Protein AF-A0AB94IGM5-F1 (afdb_monomer_lite)

Foldseek 3Di:
DDPVVVLVVVLVVVVVVVVVVCVVVVAPAWEFEDAPPDDCVVVNVVSCVVVVHHYDHDHPDDDDPPDRPRDTDRPPDD

InterPro domains:
  IPR002525 Transposase IS110-like, N-terminal [PF01548] (16-65)

Secondary structure (DSSP, 8-state):
--HHHHHHHHHHHHHHHHHHHHHHHT-S--EEEE---SSSHHHHHHHHHHTT-EEEE----SS---TT----------

Organism: NCBI:txid1131730

Sequence (78 aa):
MNTKKLILEKILYCEEWLKKLMNQNKMEKVIVGMEPTGHYWLNLAHFLKEQNIKFVVVNPIGSRSLKFQLVILDQILS

pLDDT: mean 70.71, std 15.84, range [31.73, 88.31]

Radius of gyration: 13.62 Å; chains: 1; bounding box: 40×23×31 Å

Structure (mmCIF, N/CA/C/O backbone):
data_AF-A0AB94IGM5-F1
#
_entry.id   AF-A0AB94IGM5-F1
#
loop_
_atom_site.group_PDB
_atom_site.id
_atom_site.type_symbol
_atom_site.label_atom_id
_atom_site.label_alt_id
_atom_site.label_comp_id
_atom_site.label_asym_id
_atom_site.label_entity_id
_atom_site.label_seq_id
_atom_site.pdbx_PDB_ins_code
_atom_site.Cartn_x
_atom_site.Cartn_y
_atom_site.Cartn_z
_atom_site.occupancy
_atom_site.B_iso_or_equiv
_atom_site.auth_seq_id
_atom_site.auth_comp_id
_atom_site.auth_asym_id
_atom_site.auth_atom_id
_atom_site.pdbx_PDB_model_num
ATOM 1 N N . MET A 1 1 ? 19.777 15.393 -0.723 1.00 55.84 1 MET A N 1
ATOM 2 C CA . MET A 1 1 ? 18.556 14.788 -0.142 1.00 55.84 1 MET A CA 1
ATOM 3 C C . MET A 1 1 ? 18.493 13.336 -0.599 1.00 55.84 1 MET A C 1
ATOM 5 O O . MET A 1 1 ? 18.535 13.105 -1.797 1.00 55.84 1 MET A O 1
ATOM 9 N N . ASN A 1 2 ? 18.519 12.365 0.320 1.00 77.50 2 ASN A N 1
ATOM 10 C CA . ASN A 1 2 ? 18.653 10.944 -0.030 1.00 77.50 2 ASN A CA 1
ATOM 11 C C . ASN A 1 2 ? 17.379 10.399 -0.691 1.00 77.50 2 ASN A C 1
ATOM 13 O O . ASN A 1 2 ? 16.287 10.587 -0.161 1.00 77.50 2 ASN A O 1
ATOM 17 N N . THR A 1 3 ? 17.522 9.647 -1.786 1.00 67.69 3 THR A N 1
ATOM 18 C CA . THR A 1 3 ? 16.417 9.011 -2.533 1.00 67.69 3 THR A CA 1
ATOM 19 C C . THR A 1 3 ? 15.492 8.184 -1.635 1.00 67.69 3 THR A C 1
ATOM 21 O O . THR A 1 3 ? 14.280 8.192 -1.822 1.00 67.69 3 THR A O 1
ATOM 24 N N . LYS A 1 4 ? 16.044 7.536 -0.599 1.00 73.56 4 LYS A N 1
ATOM 25 C CA . LYS A 1 4 ? 15.270 6.798 0.413 1.00 73.56 4 LYS A CA 1
ATOM 26 C C . LYS A 1 4 ? 14.288 7.691 1.183 1.00 73.56 4 LYS A C 1
ATOM 28 O O . LYS A 1 4 ? 13.153 7.288 1.394 1.00 73.56 4 LYS A O 1
ATOM 33 N N . LYS A 1 5 ? 14.699 8.908 1.556 1.00 78.75 5 LYS A N 1
ATOM 34 C CA . LYS A 1 5 ? 13.853 9.859 2.295 1.00 78.75 5 LYS A CA 1
ATOM 35 C C . LYS A 1 5 ? 12.658 10.306 1.449 1.00 78.75 5 LYS A C 1
ATOM 37 O O . LYS A 1 5 ? 11.532 10.269 1.922 1.00 78.75 5 LYS A O 1
ATOM 42 N N . LEU A 1 6 ? 12.903 10.622 0.176 1.00 75.00 6 LEU A N 1
ATOM 43 C CA . LEU A 1 6 ? 11.853 11.042 -0.755 1.00 75.00 6 LEU A CA 1
ATOM 44 C C . LEU A 1 6 ? 10.816 9.935 -1.013 1.00 75.00 6 LEU A C 1
ATOM 46 O O . LEU A 1 6 ? 9.634 10.218 -1.176 1.00 75.00 6 LEU A O 1
ATOM 50 N N . ILE A 1 7 ? 11.250 8.673 -1.068 1.00 74.06 7 ILE A N 1
ATOM 51 C CA . ILE A 1 7 ? 10.340 7.532 -1.242 1.00 74.06 7 ILE A CA 1
ATOM 52 C C . ILE A 1 7 ? 9.443 7.370 -0.009 1.00 74.06 7 ILE A C 1
ATOM 54 O O . ILE A 1 7 ? 8.238 7.209 -0.170 1.00 74.06 7 ILE A O 1
ATOM 58 N N . LEU A 1 8 ? 10.007 7.468 1.198 1.00 74.81 8 LEU A N 1
ATOM 59 C CA . LEU A 1 8 ? 9.237 7.382 2.443 1.00 74.81 8 LEU A CA 1
ATOM 60 C C . LEU A 1 8 ? 8.196 8.502 2.553 1.00 74.81 8 LEU A C 1
ATOM 62 O O . LEU A 1 8 ? 7.040 8.228 2.853 1.00 74.81 8 LEU A O 1
ATOM 66 N N . GLU A 1 9 ? 8.571 9.742 2.236 1.00 82.25 9 GLU A N 1
ATOM 67 C CA . GLU A 1 9 ? 7.639 10.881 2.237 1.00 82.25 9 GLU A CA 1
ATOM 68 C C . GLU A 1 9 ? 6.470 10.667 1.262 1.00 82.25 9 GLU A C 1
ATOM 70 O O . GLU A 1 9 ? 5.315 10.913 1.605 1.00 82.25 9 GLU A O 1
ATOM 75 N N . LYS A 1 10 ? 6.745 10.143 0.060 1.00 78.31 10 LYS A N 1
ATOM 76 C CA . LYS A 1 10 ? 5.700 9.829 -0.930 1.00 78.31 10 LYS A CA 1
ATOM 77 C C . LYS A 1 10 ? 4.773 8.698 -0.484 1.00 78.31 10 LYS A C 1
ATOM 79 O O . LYS A 1 10 ? 3.586 8.728 -0.796 1.00 78.31 10 LYS A O 1
ATOM 84 N N . ILE A 1 11 ? 5.316 7.705 0.212 1.00 78.31 11 ILE A N 1
ATOM 85 C CA . ILE A 1 11 ? 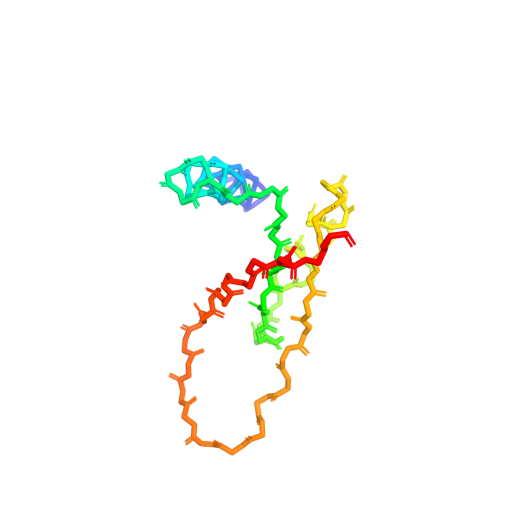4.561 6.572 0.747 1.00 78.31 11 ILE A CA 1
ATOM 86 C C . ILE A 1 11 ? 3.602 7.035 1.853 1.00 78.31 11 ILE A C 1
ATOM 88 O O . ILE A 1 11 ? 2.415 6.722 1.789 1.00 78.31 11 ILE A O 1
ATOM 92 N N . LEU A 1 12 ? 4.090 7.838 2.803 1.00 81.12 12 LEU A N 1
ATOM 93 C CA . LEU A 1 12 ? 3.273 8.389 3.890 1.00 81.12 12 LEU A CA 1
ATOM 94 C C . LEU A 1 12 ? 2.130 9.254 3.351 1.00 81.12 12 LEU A C 1
ATOM 96 O O . LEU A 1 12 ? 0.982 9.096 3.759 1.00 81.12 12 LEU A O 1
ATOM 100 N N . TYR A 1 13 ? 2.422 10.101 2.360 1.00 85.25 13 TYR A N 1
ATOM 101 C CA . TYR A 1 13 ? 1.399 10.903 1.693 1.00 85.25 13 TYR A CA 1
ATOM 102 C C . TYR A 1 13 ? 0.296 10.038 1.056 1.00 85.25 13 TYR A C 1
ATOM 104 O O . TYR A 1 13 ? -0.886 10.376 1.122 1.00 85.25 13 TYR A O 1
ATOM 112 N N . CYS A 1 14 ? 0.669 8.905 0.451 1.00 79.69 14 CYS A N 1
ATOM 113 C CA . CYS A 1 14 ? -0.284 7.970 -0.146 1.00 79.69 14 CYS A CA 1
ATOM 114 C C . CYS A 1 14 ? -1.226 7.373 0.913 1.00 79.69 14 CYS A C 1
ATOM 116 O O . CYS A 1 14 ? -2.432 7.292 0.692 1.00 79.69 14 CYS A O 1
ATOM 118 N N . GLU A 1 15 ? -0.695 7.009 2.081 1.00 82.38 15 GLU A N 1
ATOM 119 C CA . GLU A 1 15 ? -1.478 6.464 3.191 1.00 82.38 15 GLU A CA 1
ATOM 120 C C . GLU A 1 15 ? -2.493 7.475 3.745 1.00 82.38 15 GLU A C 1
ATOM 122 O O . GLU A 1 15 ? -3.672 7.151 3.908 1.00 82.38 15 GLU A O 1
ATOM 127 N N . GLU A 1 16 ? -2.059 8.712 4.001 1.00 88.31 16 GLU A N 1
ATOM 128 C CA . GLU A 1 16 ? -2.940 9.784 4.478 1.00 88.31 16 GLU A CA 1
ATOM 129 C C . GLU A 1 16 ? -4.057 10.079 3.475 1.00 88.31 16 GLU A C 1
ATOM 131 O O . GLU A 1 16 ? -5.227 10.222 3.847 1.00 88.31 16 GLU A O 1
ATOM 136 N N . TRP A 1 17 ? -3.705 10.126 2.189 1.00 85.25 17 TRP A N 1
ATOM 137 C CA .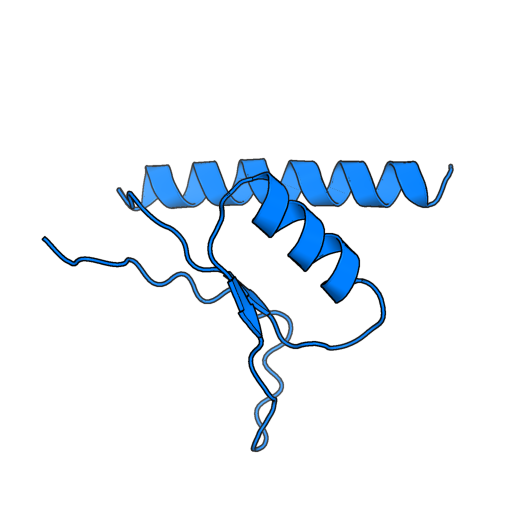 TRP A 1 17 ? -4.661 10.346 1.115 1.00 85.25 17 TRP A CA 1
ATOM 138 C C . TRP A 1 17 ? -5.688 9.207 1.016 1.00 85.25 17 TRP A C 1
ATOM 140 O O . TRP A 1 17 ? -6.888 9.482 0.927 1.00 85.25 17 TRP A O 1
ATOM 150 N N . LEU A 1 18 ? -5.252 7.945 1.122 1.00 82.38 18 LEU A N 1
ATOM 151 C CA . LEU A 1 18 ? -6.141 6.779 1.137 1.00 82.38 18 LEU A CA 1
ATOM 152 C C . LEU A 1 18 ? -7.113 6.823 2.321 1.00 82.38 18 LEU A C 1
ATOM 154 O O . LEU A 1 18 ? -8.320 6.690 2.122 1.00 82.38 18 LEU A O 1
ATOM 158 N N . LYS A 1 19 ? -6.618 7.078 3.540 1.00 84.56 19 LYS A N 1
ATOM 159 C CA . LYS A 1 19 ? -7.460 7.184 4.747 1.00 84.56 19 LYS A CA 1
ATOM 160 C C . LYS A 1 19 ? -8.504 8.287 4.617 1.00 84.56 19 LYS A C 1
ATOM 162 O O . LYS A 1 19 ? -9.673 8.082 4.949 1.00 84.56 19 LYS A O 1
ATOM 167 N N . LYS A 1 20 ? -8.097 9.456 4.111 1.00 87.25 20 LYS A N 1
ATOM 168 C CA . LYS A 1 20 ? -9.007 10.582 3.882 1.00 87.25 20 LYS A CA 1
ATOM 169 C C . LYS A 1 20 ? -10.119 10.198 2.912 1.00 87.25 20 LYS A C 1
ATOM 171 O O . LYS A 1 20 ? -11.283 10.481 3.187 1.00 87.25 20 LYS A O 1
ATOM 176 N N . LEU A 1 21 ? -9.768 9.543 1.810 1.00 83.62 21 LEU A N 1
ATOM 177 C CA . LEU A 1 21 ? -10.735 9.152 0.797 1.00 83.62 21 LEU A CA 1
ATOM 178 C C . LEU A 1 21 ? -11.688 8.061 1.305 1.00 83.62 21 LEU A C 1
ATOM 180 O O . LEU A 1 21 ? -12.894 8.180 1.089 1.00 83.62 21 LEU A O 1
ATOM 184 N N . MET A 1 22 ? -11.186 7.060 2.033 1.00 82.00 22 MET A N 1
ATOM 185 C CA . MET A 1 22 ? -12.028 6.041 2.668 1.00 82.00 22 MET A CA 1
ATOM 186 C C . MET A 1 22 ? -13.051 6.673 3.616 1.00 82.00 22 MET A C 1
ATOM 188 O O . MET A 1 22 ? -14.240 6.382 3.519 1.00 82.00 22 MET A O 1
ATOM 192 N N . ASN A 1 23 ? -12.614 7.607 4.469 1.00 85.81 23 ASN A N 1
ATOM 193 C CA . ASN A 1 23 ? -13.501 8.299 5.403 1.00 85.81 23 ASN A CA 1
ATOM 194 C C . ASN A 1 23 ? -14.565 9.146 4.680 1.00 85.81 23 ASN A C 1
ATOM 196 O O . ASN A 1 23 ? -15.742 9.105 5.030 1.00 85.81 23 ASN A O 1
ATOM 200 N N . GLN A 1 24 ? -14.171 9.878 3.631 1.00 85.69 24 GLN A N 1
ATOM 201 C CA . GLN A 1 24 ? -15.095 10.692 2.829 1.00 85.69 24 GLN A CA 1
ATOM 202 C C . GLN A 1 24 ? -16.184 9.858 2.145 1.00 85.69 24 GLN A C 1
ATOM 204 O O . GLN A 1 24 ? -17.311 10.328 2.008 1.00 85.69 24 GLN A O 1
ATOM 209 N N . ASN A 1 25 ? -15.855 8.632 1.737 1.00 80.94 25 ASN A N 1
ATOM 210 C CA . ASN A 1 25 ? -16.765 7.745 1.015 1.00 80.94 25 ASN A CA 1
ATOM 211 C C . ASN A 1 25 ? -17.388 6.655 1.904 1.00 80.94 25 ASN A C 1
ATOM 213 O O . ASN A 1 25 ? -18.104 5.805 1.387 1.00 80.94 25 ASN A O 1
ATOM 217 N N . LYS A 1 26 ? -17.147 6.682 3.226 1.00 83.81 26 LYS A N 1
ATOM 218 C CA . LYS A 1 26 ? -17.602 5.658 4.189 1.00 83.81 26 LYS A CA 1
ATOM 219 C C . LYS A 1 26 ? -17.204 4.230 3.793 1.00 83.81 26 LYS A C 1
ATOM 221 O O . LYS A 1 26 ? -17.965 3.290 3.993 1.00 83.81 26 LYS A O 1
ATOM 226 N N . MET A 1 27 ? -16.010 4.083 3.232 1.00 78.19 27 MET A N 1
ATOM 227 C CA . MET A 1 27 ? -15.475 2.792 2.818 1.00 78.19 27 MET A CA 1
ATOM 228 C C . MET A 1 27 ? -14.735 2.131 3.974 1.00 78.19 27 MET A C 1
ATOM 230 O O . MET A 1 27 ? -13.868 2.746 4.598 1.00 78.19 27 MET A O 1
ATOM 234 N N . GLU A 1 28 ? -15.023 0.859 4.221 1.00 77.25 28 GLU A N 1
ATOM 235 C CA . GLU A 1 28 ? -14.334 0.077 5.256 1.00 77.25 28 GLU A CA 1
ATOM 236 C C . GLU A 1 28 ? -13.054 -0.577 4.733 1.00 77.25 28 GLU A C 1
ATOM 238 O O . GLU A 1 28 ? -12.125 -0.860 5.493 1.00 77.25 28 GLU A O 1
ATOM 243 N N . LYS A 1 29 ? -12.995 -0.835 3.424 1.00 73.94 29 LYS A N 1
ATOM 244 C CA . LYS A 1 29 ? -11.892 -1.545 2.777 1.00 73.94 29 LYS A CA 1
ATOM 245 C C . LYS A 1 29 ? -11.479 -0.818 1.508 1.00 73.94 29 LYS A C 1
ATOM 247 O O . LYS A 1 29 ? -12.298 -0.230 0.811 1.00 73.94 29 LYS A O 1
ATOM 252 N N . VAL A 1 30 ? -10.193 -0.906 1.192 1.00 75.69 30 VAL A N 1
ATOM 253 C CA . VAL A 1 30 ? -9.634 -0.409 -0.063 1.00 75.69 30 VAL A CA 1
ATOM 254 C C . VAL A 1 30 ? -8.797 -1.500 -0.712 1.00 75.69 30 VAL A C 1
ATOM 256 O O . VAL A 1 30 ? -8.053 -2.221 -0.043 1.00 75.69 30 VAL A O 1
ATOM 259 N N . ILE A 1 31 ? -8.945 -1.629 -2.027 1.00 79.44 31 ILE A N 1
ATOM 260 C CA . ILE A 1 31 ? -8.058 -2.422 -2.872 1.00 79.44 31 ILE A CA 1
ATOM 261 C C . ILE A 1 31 ? -7.326 -1.444 -3.782 1.00 79.44 31 ILE A C 1
ATOM 263 O O . ILE A 1 31 ? -7.962 -0.605 -4.409 1.00 79.44 31 ILE A O 1
ATOM 267 N N . VAL A 1 32 ? -6.001 -1.540 -3.855 1.00 81.50 32 VAL A N 1
ATOM 268 C CA . VAL A 1 32 ? -5.183 -0.685 -4.722 1.00 81.50 32 VAL A CA 1
ATOM 269 C C . VAL A 1 32 ? -4.853 -1.427 -6.015 1.00 81.50 32 VAL A C 1
ATOM 271 O O . VAL A 1 32 ? -4.127 -2.418 -6.001 1.00 81.50 32 VAL A O 1
ATOM 274 N N . GLY A 1 33 ? -5.368 -0.948 -7.145 1.00 79.38 33 GLY A N 1
ATOM 275 C CA . GLY A 1 33 ? -4.907 -1.381 -8.466 1.00 79.38 33 GLY A CA 1
ATOM 276 C C . GLY A 1 33 ? -3.611 -0.672 -8.858 1.00 79.38 33 GLY A C 1
ATOM 277 O O . GLY A 1 33 ? -3.541 0.554 -8.780 1.00 79.38 33 GLY A O 1
ATOM 278 N N . MET A 1 34 ? -2.591 -1.421 -9.281 1.00 77.62 34 MET A N 1
ATOM 279 C CA . MET A 1 34 ? -1.357 -0.851 -9.830 1.00 77.62 34 MET A CA 1
ATOM 280 C C . MET A 1 34 ? -0.929 -1.560 -11.111 1.00 77.62 34 MET A C 1
ATOM 282 O O . MET A 1 34 ? -0.940 -2.785 -11.192 1.00 77.62 34 MET A O 1
ATOM 286 N N . GLU A 1 35 ? -0.516 -0.789 -12.108 1.00 73.56 35 GLU A N 1
ATOM 287 C CA . GLU A 1 35 ? 0.185 -1.321 -13.272 1.00 73.56 35 GLU A CA 1
ATOM 288 C C . GLU A 1 35 ? 1.669 -1.493 -12.900 1.00 73.56 35 GLU A C 1
ATOM 290 O O . GLU A 1 35 ? 2.249 -0.573 -12.311 1.00 73.56 35 GLU A O 1
ATOM 295 N N . PRO A 1 36 ? 2.315 -2.632 -13.205 1.00 70.19 36 PRO A N 1
ATOM 296 C CA . PRO A 1 36 ? 3.713 -2.867 -12.857 1.00 70.19 36 PRO A CA 1
ATOM 297 C C . PRO A 1 36 ? 4.655 -2.134 -13.831 1.00 70.19 36 PRO A C 1
ATOM 299 O O . PRO A 1 36 ? 5.484 -2.747 -14.500 1.00 70.19 36 PRO A O 1
ATOM 302 N N . THR A 1 37 ? 4.525 -0.811 -13.945 1.00 68.25 37 THR A N 1
ATOM 303 C CA . THR A 1 37 ? 5.367 0.025 -14.810 1.00 68.25 37 THR A CA 1
ATOM 304 C C . THR A 1 37 ? 6.455 0.736 -13.992 1.00 68.25 37 THR A C 1
ATOM 306 O O . THR A 1 37 ? 6.188 1.490 -13.057 1.00 68.25 37 THR A O 1
ATOM 309 N N . GLY A 1 38 ? 7.726 0.483 -14.329 1.00 67.38 38 GLY A N 1
ATOM 310 C CA . GLY A 1 38 ? 8.906 1.070 -13.667 1.00 67.38 38 GLY A CA 1
ATOM 311 C C . GLY A 1 38 ? 9.465 0.243 -12.498 1.00 67.38 38 GLY A C 1
ATOM 312 O O . GLY A 1 38 ? 9.049 -0.879 -12.260 1.00 67.38 38 GLY A O 1
ATOM 313 N N . HIS A 1 39 ? 10.442 0.767 -11.754 1.00 72.38 39 HIS A N 1
ATOM 314 C CA . HIS A 1 39 ? 11.083 0.062 -10.622 1.00 72.38 39 HIS A CA 1
ATOM 315 C C . HIS A 1 39 ? 10.469 0.388 -9.253 1.00 72.38 39 HIS A C 1
ATOM 317 O O . HIS A 1 39 ? 10.842 -0.206 -8.245 1.00 72.38 39 HIS A O 1
ATOM 323 N N . TYR A 1 40 ? 9.527 1.333 -9.194 1.00 71.25 40 TYR A N 1
ATOM 324 C CA . TYR A 1 40 ? 8.933 1.794 -7.934 1.00 71.25 40 TYR A CA 1
ATOM 325 C C . TYR A 1 40 ? 7.728 0.966 -7.470 1.00 71.25 40 TYR A C 1
ATOM 327 O O . TYR A 1 40 ? 7.392 1.023 -6.287 1.00 71.25 40 TYR A O 1
ATOM 335 N N . TRP A 1 41 ? 7.093 0.191 -8.359 1.00 76.06 41 TRP A N 1
ATOM 336 C CA . TRP A 1 41 ? 5.891 -0.577 -8.009 1.00 76.06 41 TRP A CA 1
ATOM 337 C C . TRP A 1 41 ? 6.175 -1.635 -6.941 1.00 76.06 41 TRP A C 1
ATOM 339 O O . TRP A 1 41 ? 5.338 -1.844 -6.071 1.00 76.06 41 TRP A O 1
ATOM 349 N N . LEU A 1 42 ? 7.368 -2.243 -6.942 1.00 80.44 42 LEU A N 1
ATOM 350 C CA . LEU A 1 42 ? 7.730 -3.252 -5.947 1.00 80.44 42 LEU A CA 1
ATOM 351 C C . LEU A 1 42 ? 7.792 -2.640 -4.542 1.00 80.44 42 LEU A C 1
ATOM 353 O O . LEU A 1 42 ? 7.222 -3.184 -3.603 1.00 80.44 42 LEU A O 1
ATOM 357 N N . ASN A 1 43 ? 8.404 -1.460 -4.407 1.00 81.94 43 ASN A N 1
ATOM 358 C CA 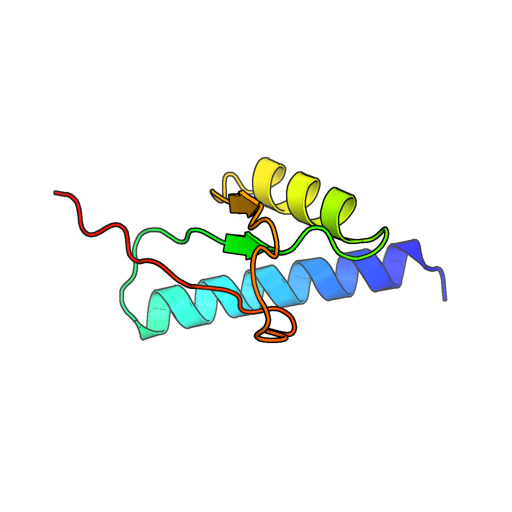. ASN A 1 43 ? 8.468 -0.756 -3.124 1.00 81.94 43 ASN A CA 1
ATOM 359 C C . ASN A 1 43 ? 7.069 -0.376 -2.618 1.00 81.94 43 ASN A C 1
ATOM 361 O O . ASN A 1 43 ? 6.791 -0.499 -1.427 1.00 81.94 43 ASN A O 1
ATOM 365 N N . LEU A 1 44 ? 6.174 0.045 -3.517 1.00 78.19 44 LEU A N 1
ATOM 366 C CA . LEU A 1 44 ? 4.789 0.352 -3.165 1.00 78.19 44 LEU A CA 1
ATOM 367 C C . LEU A 1 44 ? 4.004 -0.909 -2.771 1.00 78.19 44 LEU A C 1
ATOM 369 O O . LEU A 1 44 ? 3.298 -0.895 -1.771 1.00 78.19 44 LEU A O 1
ATOM 373 N N . ALA A 1 45 ? 4.151 -2.007 -3.511 1.00 83.31 45 ALA A N 1
ATOM 374 C CA . ALA A 1 45 ? 3.516 -3.286 -3.201 1.00 83.31 45 ALA A CA 1
ATOM 375 C C . ALA A 1 45 ? 3.962 -3.831 -1.834 1.00 83.31 45 ALA A C 1
ATOM 377 O O . ALA A 1 45 ? 3.134 -4.298 -1.052 1.00 83.31 45 ALA A O 1
ATOM 378 N N . HIS A 1 46 ? 5.257 -3.727 -1.523 1.00 85.62 46 HIS A N 1
ATOM 379 C CA . HIS A 1 46 ? 5.796 -4.074 -0.209 1.00 85.62 46 HIS A CA 1
ATOM 380 C C . HIS A 1 46 ? 5.175 -3.217 0.898 1.00 85.62 46 HIS A C 1
ATOM 382 O O . HIS A 1 46 ? 4.689 -3.769 1.881 1.00 85.62 46 HIS A O 1
ATOM 388 N N . PHE A 1 47 ? 5.108 -1.898 0.707 1.00 84.44 47 PHE A N 1
ATOM 389 C CA . PHE A 1 47 ? 4.473 -1.001 1.670 1.00 84.44 47 PHE A CA 1
ATOM 390 C C . PHE A 1 47 ? 2.996 -1.345 1.913 1.00 84.44 47 PHE A C 1
ATOM 392 O O . PHE A 1 47 ? 2.570 -1.481 3.057 1.00 84.44 47 PHE A O 1
ATOM 399 N N . LEU A 1 48 ? 2.209 -1.532 0.850 1.00 84.69 48 LEU A N 1
ATOM 400 C CA . LEU A 1 48 ? 0.789 -1.874 0.980 1.00 84.69 48 LEU A CA 1
ATOM 401 C C . LEU A 1 48 ? 0.601 -3.203 1.717 1.00 84.69 48 LEU A C 1
ATOM 403 O O . LEU A 1 48 ? -0.295 -3.321 2.551 1.00 84.69 48 LEU A O 1
ATOM 407 N N . LYS A 1 49 ? 1.484 -4.177 1.466 1.00 86.00 49 LYS A N 1
ATOM 408 C CA . LYS A 1 49 ? 1.502 -5.450 2.188 1.00 86.00 49 LYS A CA 1
ATOM 409 C C . LYS A 1 49 ? 1.791 -5.264 3.681 1.00 86.00 49 LYS A C 1
ATOM 411 O O . LYS A 1 49 ? 1.111 -5.885 4.491 1.00 86.00 49 LYS A O 1
ATOM 416 N N . GLU A 1 50 ? 2.754 -4.417 4.049 1.00 88.12 50 GLU A N 1
ATOM 417 C CA . GLU A 1 50 ? 3.063 -4.096 5.454 1.00 88.12 50 GLU A CA 1
ATOM 418 C C . GLU A 1 50 ? 1.891 -3.406 6.167 1.00 88.12 50 GLU A C 1
ATOM 420 O O . GLU A 1 50 ? 1.638 -3.687 7.335 1.00 88.12 50 GLU A O 1
ATOM 425 N N . GLN A 1 51 ? 1.131 -2.568 5.455 1.00 83.50 51 GLN A N 1
ATOM 426 C CA . GLN A 1 51 ? -0.076 -1.912 5.978 1.00 83.50 51 GLN A CA 1
ATOM 427 C C . GLN A 1 51 ? -1.338 -2.793 5.919 1.00 83.50 51 GLN A C 1
ATOM 429 O O . GLN A 1 51 ? -2.433 -2.325 6.227 1.00 83.50 51 GLN A O 1
ATOM 434 N N . ASN A 1 52 ? -1.211 -4.062 5.514 1.00 84.44 52 ASN A N 1
ATOM 435 C CA . ASN A 1 52 ? -2.323 -4.998 5.320 1.00 84.44 52 ASN A CA 1
ATOM 436 C C . ASN A 1 52 ? -3.404 -4.491 4.334 1.00 84.44 52 ASN A C 1
ATOM 438 O O . ASN A 1 52 ? -4.580 -4.850 4.425 1.00 84.44 52 ASN A O 1
ATOM 442 N N . ILE A 1 53 ? -3.001 -3.654 3.373 1.00 83.69 53 ILE A N 1
ATOM 443 C CA . ILE A 1 53 ? -3.852 -3.134 2.303 1.00 83.69 53 ILE A CA 1
ATOM 444 C C . ILE A 1 53 ? -3.800 -4.108 1.125 1.00 83.69 53 ILE A C 1
ATOM 446 O O . ILE A 1 53 ? -2.733 -4.423 0.590 1.00 83.69 53 ILE A O 1
ATOM 450 N N . LYS A 1 54 ? -4.970 -4.578 0.684 1.00 82.50 54 LYS A N 1
ATOM 451 C CA . LYS A 1 54 ? -5.071 -5.443 -0.495 1.00 82.50 54 LYS A CA 1
ATOM 452 C C . LYS A 1 54 ? -4.680 -4.659 -1.747 1.00 82.50 54 LYS A C 1
ATOM 454 O O . LYS A 1 54 ? -5.104 -3.522 -1.937 1.00 82.50 54 LYS A O 1
ATOM 459 N N . PHE A 1 55 ? -3.923 -5.281 -2.642 1.00 81.69 55 PHE A N 1
ATOM 460 C CA . PHE A 1 55 ? -3.590 -4.692 -3.934 1.00 81.69 55 PHE A CA 1
ATOM 461 C C . PHE A 1 55 ? -3.656 -5.733 -5.046 1.00 81.69 55 PHE A C 1
ATOM 463 O O . PHE A 1 55 ? -3.496 -6.930 -4.806 1.00 81.69 55 PHE A O 1
ATOM 470 N N . VAL A 1 56 ? -3.902 -5.261 -6.264 1.00 81.81 56 VAL A N 1
ATOM 471 C CA . VAL A 1 56 ? -3.926 -6.081 -7.474 1.00 81.81 56 VAL A CA 1
ATOM 472 C C . VAL A 1 56 ? -2.982 -5.485 -8.506 1.00 81.81 56 VAL A C 1
ATOM 474 O O . VAL A 1 56 ? -2.962 -4.274 -8.730 1.00 81.81 56 VAL A O 1
ATOM 477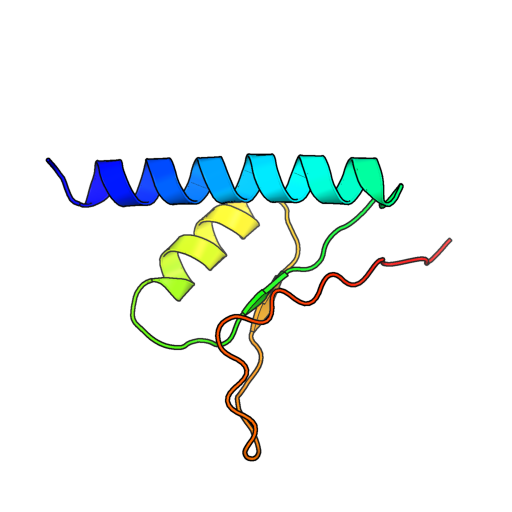 N N . VAL A 1 57 ? -2.182 -6.348 -9.126 1.00 74.56 57 VAL A N 1
ATOM 478 C CA . VAL A 1 57 ? -1.329 -5.961 -10.248 1.00 74.56 57 VAL A CA 1
ATOM 479 C C . VAL A 1 57 ? -2.157 -6.097 -11.517 1.00 74.56 57 VAL A C 1
ATOM 481 O O . VAL A 1 57 ? -2.586 -7.194 -11.873 1.00 74.56 57 VAL A O 1
ATOM 484 N N . VAL A 1 58 ? -2.416 -4.977 -12.179 1.00 70.12 58 VAL A N 1
ATOM 485 C CA . VAL A 1 58 ? -3.177 -4.936 -13.425 1.00 70.12 58 VAL A CA 1
ATOM 486 C C . VAL A 1 58 ? -2.195 -5.092 -14.580 1.00 70.12 58 VAL A C 1
ATOM 488 O O . VAL A 1 58 ? -1.286 -4.281 -14.743 1.00 70.12 58 VAL A O 1
ATOM 491 N N . ASN A 1 59 ? -2.359 -6.152 -15.373 1.00 66.62 59 ASN A N 1
ATOM 492 C CA . ASN A 1 59 ? -1.592 -6.346 -16.601 1.00 66.62 59 ASN A CA 1
ATOM 493 C C . ASN A 1 59 ? -2.179 -5.442 -17.703 1.00 66.62 59 ASN A C 1
ATOM 495 O O . ASN A 1 59 ? -3.379 -5.561 -17.974 1.00 66.62 59 ASN A O 1
ATOM 499 N N . PRO A 1 60 ? -1.398 -4.558 -18.347 1.00 58.84 60 PRO A N 1
ATOM 500 C CA . PRO A 1 60 ? -1.896 -3.687 -19.409 1.00 58.84 60 PRO A CA 1
ATOM 501 C C . PRO A 1 60 ? -2.160 -4.481 -20.694 1.00 58.84 60 PRO A C 1
ATOM 503 O O . PRO A 1 60 ? -1.368 -4.469 -21.633 1.00 58.84 60 PRO A O 1
ATOM 506 N N . ILE A 1 61 ? -3.286 -5.188 -20.767 1.00 47.94 61 ILE A N 1
ATOM 507 C CA . ILE A 1 61 ? -3.731 -5.817 -22.012 1.00 47.94 61 ILE A CA 1
ATOM 508 C C . ILE A 1 61 ? -4.715 -4.868 -22.701 1.00 47.94 61 ILE A C 1
ATOM 510 O O . ILE A 1 61 ? -5.855 -4.724 -22.273 1.00 47.94 61 ILE A O 1
ATOM 514 N N . GLY A 1 62 ? -4.262 -4.238 -23.789 1.00 51.81 62 GLY A N 1
ATOM 515 C CA . GLY A 1 62 ? -5.127 -3.550 -24.752 1.00 51.81 62 GLY A CA 1
ATOM 516 C C . GLY A 1 62 ? -5.360 -2.062 -24.483 1.00 51.81 62 GLY A C 1
ATOM 517 O O . GLY A 1 62 ? -6.374 -1.668 -23.921 1.00 51.81 62 GLY A O 1
ATOM 518 N N . SER A 1 63 ? -4.423 -1.232 -24.955 1.00 50.56 63 SER A N 1
ATOM 519 C CA . SER A 1 63 ? -4.619 0.166 -25.383 1.00 50.56 63 SER A CA 1
ATOM 520 C C . SER A 1 63 ? -5.724 0.976 -24.679 1.00 50.56 63 SER A C 1
ATOM 522 O O . SER A 1 63 ? -6.757 1.317 -25.261 1.00 50.56 63 SER A O 1
ATOM 524 N N . ARG A 1 64 ? -5.442 1.398 -23.449 1.00 45.59 64 ARG A N 1
ATOM 525 C CA . ARG A 1 64 ? -5.833 2.717 -22.944 1.00 45.59 64 ARG A CA 1
ATOM 526 C C . ARG A 1 64 ? -4.854 3.061 -21.833 1.00 45.59 64 ARG A C 1
ATOM 528 O O . ARG A 1 64 ? -4.853 2.412 -20.798 1.00 45.59 64 ARG A O 1
ATOM 535 N N . SER A 1 65 ? -3.959 4.013 -22.098 1.00 41.00 65 SER A N 1
ATOM 536 C CA . SER A 1 65 ? -2.913 4.463 -21.175 1.00 41.00 65 SER A CA 1
ATOM 537 C C . SER A 1 65 ? -3.534 5.060 -19.914 1.00 41.00 65 SER A C 1
ATOM 539 O O . SER A 1 65 ? -3.705 6.272 -19.790 1.00 41.00 65 SER A O 1
ATOM 541 N N . LEU A 1 66 ? -3.896 4.199 -18.976 1.00 39.91 66 LEU A N 1
ATOM 542 C CA . LEU A 1 66 ? -4.367 4.579 -17.663 1.00 39.91 66 LEU A CA 1
ATOM 543 C C . LEU A 1 66 ? -3.145 4.761 -16.774 1.00 39.91 66 LEU A C 1
ATOM 545 O O . LEU A 1 66 ? -2.756 3.888 -16.008 1.00 39.91 66 LEU A O 1
ATOM 549 N N . LYS A 1 67 ? -2.536 5.943 -16.917 1.00 40.31 67 LYS A N 1
ATOM 550 C CA . LYS A 1 67 ? -1.572 6.493 -15.960 1.00 40.31 67 LYS A CA 1
ATOM 551 C C . LYS A 1 67 ? -2.137 6.294 -14.555 1.00 40.31 67 LYS A C 1
ATOM 553 O O . LYS A 1 67 ? -3.153 6.910 -14.253 1.00 40.31 67 LYS A O 1
ATOM 558 N N . PHE A 1 68 ? -1.497 5.446 -13.746 1.00 41.38 68 PHE A N 1
ATOM 559 C CA . PHE A 1 68 ? -1.802 5.231 -12.326 1.00 41.38 68 PHE A CA 1
ATOM 560 C C . PHE A 1 68 ? -3.291 5.383 -11.993 1.00 41.38 68 PHE A C 1
ATOM 562 O O . PHE A 1 68 ? -3.678 6.295 -11.261 1.00 41.38 68 PHE A O 1
ATOM 569 N N . GLN A 1 69 ? -4.152 4.527 -12.545 1.00 41.66 69 GLN A N 1
ATOM 570 C CA . GLN A 1 69 ? -5.519 4.482 -12.045 1.00 41.66 69 GLN A CA 1
ATOM 571 C C . GLN A 1 69 ? -5.529 3.656 -10.768 1.00 41.66 69 GLN A C 1
ATOM 573 O O . GLN A 1 69 ? -5.595 2.430 -10.785 1.00 41.66 69 GLN A O 1
ATOM 578 N N . LEU A 1 70 ? -5.434 4.359 -9.646 1.00 48.41 70 LEU A N 1
ATOM 579 C CA . LEU A 1 70 ? -5.784 3.808 -8.354 1.00 48.41 70 LEU A CA 1
ATOM 580 C C . LEU A 1 70 ? -7.300 3.560 -8.387 1.00 48.41 70 LEU A C 1
ATOM 582 O O . LEU A 1 70 ? -8.101 4.472 -8.200 1.00 48.41 70 LEU A O 1
ATOM 586 N N . VAL A 1 71 ? -7.692 2.340 -8.758 1.00 52.78 71 VAL A N 1
ATOM 587 C CA . VAL A 1 71 ? -9.099 1.928 -8.780 1.00 52.78 71 VAL A CA 1
ATOM 588 C C . VAL A 1 71 ? -9.483 1.559 -7.360 1.00 52.78 71 VAL A C 1
ATOM 590 O O . VAL A 1 71 ? -8.992 0.572 -6.823 1.00 52.78 71 VAL A O 1
ATOM 593 N N . ILE A 1 72 ? -10.345 2.370 -6.759 1.00 52.31 72 ILE A N 1
ATOM 594 C CA . ILE A 1 72 ? -10.856 2.169 -5.408 1.00 52.31 72 ILE A CA 1
ATOM 595 C C . ILE A 1 72 ? -12.131 1.347 -5.538 1.00 52.31 72 ILE A C 1
ATOM 597 O O . ILE A 1 72 ? -13.172 1.864 -5.933 1.00 52.31 72 ILE A O 1
ATOM 601 N N . LEU A 1 73 ? -12.024 0.046 -5.276 1.00 48.09 73 LEU A N 1
ATOM 602 C CA . LEU A 1 73 ? -13.185 -0.832 -5.172 1.00 48.09 73 LEU A CA 1
ATOM 603 C C . LEU A 1 73 ? -13.572 -0.939 -3.70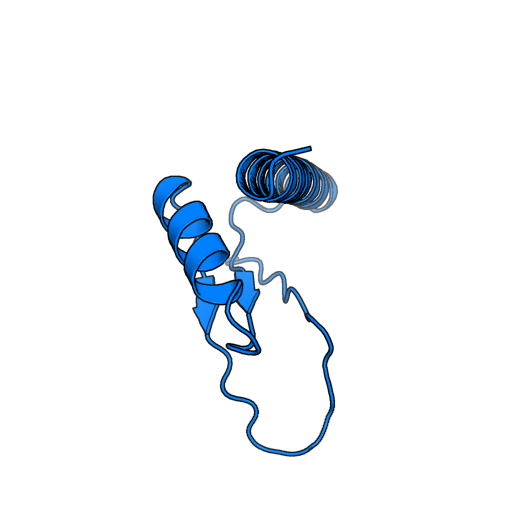2 1.00 48.09 73 LEU A C 1
ATOM 605 O O . LEU A 1 73 ? -12.781 -1.424 -2.890 1.00 48.09 73 LEU A O 1
ATOM 609 N N . ASP A 1 74 ? -14.784 -0.498 -3.376 1.00 43.84 74 ASP A N 1
ATOM 610 C CA . ASP A 1 74 ? -15.410 -0.836 -2.106 1.00 43.84 74 ASP A CA 1
ATOM 611 C C . ASP A 1 74 ? -15.812 -2.310 -2.177 1.00 43.84 74 ASP A C 1
ATOM 613 O O . ASP A 1 74 ? -16.607 -2.704 -3.034 1.00 43.84 74 ASP A O 1
ATOM 617 N N . GLN A 1 75 ? -15.232 -3.161 -1.327 1.00 44.66 75 GLN A N 1
ATOM 618 C CA . GLN A 1 75 ? -15.815 -4.484 -1.116 1.00 44.66 75 GLN A CA 1
ATOM 619 C C . GLN A 1 75 ? -17.036 -4.306 -0.214 1.00 44.66 75 GLN A C 1
ATOM 621 O O . GLN A 1 75 ? -16.959 -4.577 0.982 1.00 44.66 75 GLN A O 1
ATOM 626 N N . ILE A 1 76 ? -18.166 -3.897 -0.800 1.00 39.09 76 ILE A N 1
ATOM 627 C CA . ILE A 1 76 ? -19.479 -4.146 -0.202 1.00 39.09 76 ILE A CA 1
ATOM 628 C C . ILE A 1 76 ? -19.733 -5.645 -0.342 1.00 39.09 76 ILE A C 1
ATOM 630 O O . ILE A 1 76 ? -20.323 -6.104 -1.316 1.00 39.09 76 ILE A O 1
ATOM 634 N N . LEU A 1 77 ? -19.229 -6.424 0.608 1.00 31.73 77 LEU A N 1
ATOM 635 C CA . LEU A 1 77 ? -19.714 -7.772 0.864 1.00 31.7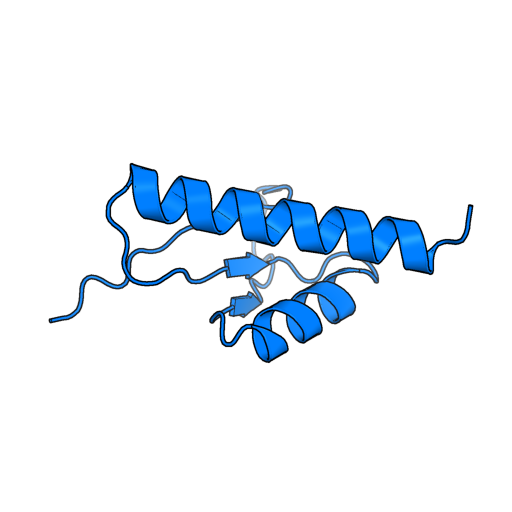3 77 LEU A CA 1
ATOM 636 C C . LEU A 1 77 ? -19.861 -7.917 2.379 1.00 31.73 77 LEU A C 1
ATOM 638 O O . LEU A 1 77 ? -18.867 -7.942 3.110 1.00 31.73 77 LEU A O 1
ATOM 642 N N . SER A 1 78 ? -21.140 -7.915 2.762 1.00 37.25 78 SER A N 1
ATOM 643 C CA . SER A 1 78 ? -21.757 -8.322 4.029 1.00 37.25 78 SER A CA 1
ATOM 644 C C . SER A 1 78 ? -21.127 -9.553 4.662 1.00 37.25 78 SER A C 1
ATOM 646 O O . SER A 1 78 ? -20.878 -10.511 3.893 1.00 37.25 78 SER A O 1
#